Protein AF-A0A1S2PPS6-F1 (afdb_monomer_lite)

pLDDT: mean 74.87, std 18.14, range [37.0, 95.69]

Structure (mmCIF, N/CA/C/O backbone):
data_AF-A0A1S2PPS6-F1
#
_entry.id   AF-A0A1S2PPS6-F1
#
loop_
_atom_site.group_PDB
_atom_site.id
_atom_site.type_symbol
_atom_site.label_atom_id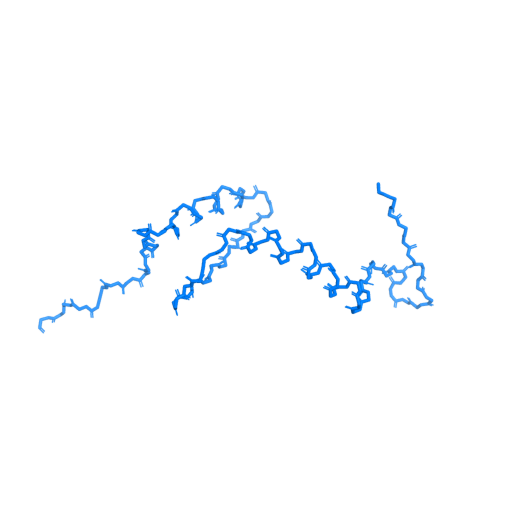
_atom_site.label_alt_id
_atom_site.label_comp_id
_atom_site.label_asym_id
_atom_site.label_entity_id
_atom_site.label_seq_id
_atom_site.pdbx_PDB_ins_code
_atom_site.Cartn_x
_atom_site.Cartn_y
_atom_site.Cartn_z
_atom_site.occupancy
_atom_site.B_iso_or_equiv
_atom_site.auth_seq_id
_atom_site.auth_comp_id
_atom_site.auth_asym_id
_atom_site.auth_atom_id
_atom_site.pdbx_PDB_model_num
ATOM 1 N N . MET A 1 1 ? 21.926 -6.572 -4.944 1.00 45.44 1 MET A N 1
ATOM 2 C CA . MET A 1 1 ? 20.870 -6.991 -5.897 1.00 45.44 1 MET A CA 1
ATOM 3 C C . MET A 1 1 ? 21.340 -6.691 -7.317 1.00 45.44 1 MET A C 1
ATOM 5 O O . MET A 1 1 ? 21.531 -5.526 -7.643 1.00 45.44 1 MET A O 1
ATOM 9 N N . ARG A 1 2 ? 21.602 -7.717 -8.134 1.00 37.00 2 ARG A N 1
ATOM 10 C CA . ARG A 1 2 ? 22.091 -7.579 -9.518 1.00 37.00 2 ARG A CA 1
ATOM 11 C C . ARG A 1 2 ? 20.882 -7.498 -10.461 1.00 37.00 2 ARG A C 1
ATOM 13 O O . ARG A 1 2 ? 20.060 -8.405 -10.453 1.00 37.00 2 ARG A O 1
ATOM 20 N N . ARG A 1 3 ? 20.747 -6.410 -11.228 1.00 47.16 3 ARG A N 1
ATOM 21 C CA . ARG A 1 3 ? 19.693 -6.248 -12.248 1.00 47.16 3 ARG A CA 1
ATOM 22 C C . ARG A 1 3 ? 20.107 -7.042 -13.491 1.00 47.16 3 ARG A C 1
ATOM 24 O O . ARG A 1 3 ? 21.160 -6.753 -14.050 1.00 47.16 3 ARG A O 1
ATOM 31 N N . VAL A 1 4 ? 19.333 -8.048 -13.894 1.00 51.97 4 VAL A N 1
ATOM 32 C CA . VAL A 1 4 ? 19.648 -8.897 -15.060 1.00 51.97 4 VAL A CA 1
ATOM 33 C C . VAL A 1 4 ? 18.550 -8.731 -16.102 1.00 51.97 4 VAL A C 1
ATOM 35 O O . VAL A 1 4 ? 17.558 -9.453 -16.084 1.00 51.97 4 VAL A O 1
ATOM 38 N N . ALA A 1 5 ? 18.709 -7.768 -17.009 1.00 55.72 5 ALA A N 1
ATOM 39 C CA . ALA A 1 5 ? 17.788 -7.610 -18.131 1.00 55.72 5 ALA A CA 1
ATOM 40 C C . ALA A 1 5 ? 17.670 -8.936 -18.903 1.00 55.72 5 ALA A C 1
ATOM 42 O O . ALA A 1 5 ? 18.685 -9.549 -19.233 1.00 55.72 5 ALA A O 1
ATOM 43 N N . HIS A 1 6 ? 16.440 -9.391 -19.154 1.00 56.69 6 HIS A N 1
ATOM 44 C CA . HIS A 1 6 ? 16.196 -10.556 -20.001 1.00 56.69 6 HIS A CA 1
ATOM 45 C C . HIS A 1 6 ? 15.990 -10.069 -21.442 1.00 56.69 6 HIS A C 1
ATOM 47 O O . HIS A 1 6 ? 15.084 -9.260 -21.678 1.00 56.69 6 HIS A O 1
ATOM 53 N N . PRO A 1 7 ? 16.824 -10.509 -22.401 1.00 56.28 7 PRO A N 1
ATOM 54 C CA . PRO A 1 7 ? 16.623 -10.167 -23.799 1.00 56.28 7 PRO A CA 1
ATOM 55 C C . PRO A 1 7 ? 15.303 -10.773 -24.294 1.00 56.28 7 PRO A C 1
ATOM 57 O O . PRO A 1 7 ? 15.060 -11.965 -24.120 1.00 56.28 7 PRO A O 1
ATOM 60 N N . LEU A 1 8 ? 14.449 -9.951 -24.911 1.00 59.72 8 LEU A N 1
ATOM 61 C CA . LEU A 1 8 ? 13.246 -10.413 -25.608 1.00 59.72 8 LEU A CA 1
ATOM 62 C C . LEU A 1 8 ? 13.542 -10.565 -27.112 1.00 59.72 8 LEU A C 1
ATOM 64 O O . LEU A 1 8 ? 14.231 -9.708 -27.670 1.00 59.72 8 LEU A O 1
ATOM 68 N N . PRO A 1 9 ? 13.006 -11.603 -27.786 1.00 64.25 9 PRO A N 1
ATOM 69 C CA . PRO A 1 9 ? 13.255 -11.853 -29.209 1.00 64.25 9 PRO A CA 1
ATOM 70 C C . PRO A 1 9 ? 12.568 -10.854 -30.160 1.00 64.25 9 PRO A C 1
ATOM 72 O O . PRO A 1 9 ? 12.907 -10.812 -31.337 1.00 64.25 9 PRO A O 1
ATOM 75 N N . ALA A 1 10 ? 11.640 -10.023 -29.673 1.00 66.12 10 ALA A N 1
ATOM 76 C CA . ALA A 1 10 ? 10.957 -8.995 -30.459 1.00 66.12 10 ALA A CA 1
ATOM 77 C C . ALA A 1 10 ? 11.067 -7.607 -29.804 1.00 66.12 10 ALA A C 1
ATOM 79 O O . ALA A 1 10 ? 11.315 -7.473 -28.600 1.00 66.12 10 ALA A O 1
ATOM 80 N N . ALA A 1 11 ? 10.891 -6.552 -30.605 1.00 51.41 11 ALA A N 1
ATOM 81 C CA . ALA A 1 11 ? 10.805 -5.180 -30.108 1.00 51.41 11 ALA A CA 1
ATOM 82 C C . ALA A 1 11 ? 9.704 -5.066 -29.022 1.00 51.41 11 ALA A C 1
ATOM 84 O O . ALA A 1 11 ? 8.654 -5.691 -29.170 1.00 51.41 11 ALA A O 1
ATOM 85 N N . PRO A 1 12 ? 9.926 -4.313 -27.924 1.00 56.53 12 PRO A N 1
ATOM 86 C CA . PRO A 1 12 ? 10.907 -3.245 -27.775 1.00 56.53 12 PRO A CA 1
ATOM 87 C C . PRO A 1 12 ? 12.161 -3.670 -26.984 1.00 56.53 12 PRO A C 1
ATOM 89 O O . PRO A 1 12 ? 12.530 -2.970 -26.055 1.00 56.53 12 PRO A O 1
ATOM 92 N N . ARG A 1 13 ? 12.808 -4.806 -27.322 1.00 54.25 13 ARG A N 1
ATOM 93 C CA . ARG A 1 13 ? 14.201 -5.226 -26.971 1.00 54.25 13 ARG A CA 1
ATOM 94 C C . ARG A 1 13 ? 14.652 -5.184 -25.494 1.00 54.25 13 ARG A C 1
ATOM 96 O O . ARG A 1 13 ? 15.740 -5.666 -25.199 1.00 54.25 13 ARG A O 1
ATOM 103 N N . THR A 1 14 ? 13.810 -4.738 -24.570 1.00 54.56 14 THR A N 1
ATOM 104 C CA . THR A 1 14 ? 14.016 -4.745 -23.125 1.00 54.56 14 THR A CA 1
ATOM 105 C C . THR A 1 14 ? 12.678 -5.055 -22.470 1.00 54.56 14 THR A C 1
ATOM 107 O O . THR A 1 14 ? 11.805 -4.195 -22.348 1.00 54.56 14 THR A O 1
ATOM 110 N N . GLY A 1 15 ? 12.498 -6.300 -22.035 1.00 56.56 15 GLY A N 1
ATOM 111 C CA . GLY A 1 15 ? 11.443 -6.607 -21.083 1.00 56.56 15 GLY A CA 1
ATOM 112 C C . GLY A 1 15 ? 11.876 -6.068 -19.731 1.00 56.56 15 GLY A C 1
ATOM 113 O O . GLY A 1 15 ? 12.746 -6.658 -19.092 1.00 56.56 15 GLY A O 1
ATOM 114 N N . TYR A 1 16 ? 11.299 -4.954 -19.274 1.00 53.88 16 TYR A N 1
ATOM 115 C CA . TYR A 1 16 ? 11.302 -4.680 -17.838 1.00 53.88 16 TYR A CA 1
ATOM 116 C C . TYR A 1 16 ? 10.759 -5.933 -17.154 1.00 53.88 16 TYR A C 1
ATOM 118 O O . TYR A 1 16 ? 9.759 -6.470 -17.626 1.00 53.88 16 TYR A O 1
ATOM 126 N N . HIS A 1 17 ? 11.448 -6.421 -16.120 1.00 63.44 17 HIS A N 1
ATOM 127 C CA . HIS A 1 17 ? 11.095 -7.626 -15.372 1.00 63.44 17 HIS A CA 1
ATOM 128 C C . HIS A 1 17 ? 9.598 -7.642 -15.039 1.00 63.44 17 HIS A C 1
ATOM 130 O O . HIS A 1 17 ? 9.165 -7.048 -14.053 1.00 63.44 17 HIS A O 1
ATOM 136 N N . ARG A 1 18 ? 8.789 -8.280 -15.889 1.00 69.31 18 ARG A N 1
ATOM 137 C CA . ARG A 1 18 ? 7.376 -8.479 -15.608 1.00 69.31 18 ARG A CA 1
ATOM 138 C C . ARG A 1 18 ? 7.320 -9.685 -14.703 1.00 69.31 18 ARG A C 1
ATOM 140 O O . ARG A 1 18 ? 7.697 -10.776 -15.116 1.00 69.31 18 ARG A O 1
ATOM 147 N N . LEU A 1 19 ? 6.890 -9.457 -13.468 1.00 79.56 19 LEU A N 1
ATOM 148 C CA . LEU A 1 19 ? 6.563 -10.548 -12.569 1.00 79.56 19 LEU A CA 1
ATOM 149 C C . LEU A 1 19 ? 5.523 -11.421 -13.266 1.00 79.56 19 LEU A C 1
ATOM 151 O O . LEU A 1 19 ? 4.520 -10.916 -13.783 1.00 79.56 19 LEU A O 1
ATOM 155 N N . SER A 1 20 ? 5.763 -12.727 -13.285 1.00 84.88 20 SER A N 1
ATOM 156 C CA . SER A 1 20 ? 4.706 -13.677 -13.607 1.00 84.88 20 SER A CA 1
ATOM 157 C C . SER A 1 20 ? 3.530 -13.476 -12.645 1.00 84.88 20 SER A C 1
ATOM 159 O O . SER A 1 20 ? 3.698 -12.973 -11.533 1.00 84.88 20 SER A O 1
ATOM 161 N N . VAL A 1 21 ? 2.327 -13.911 -13.029 1.00 87.44 21 VAL A N 1
ATOM 162 C CA . VAL A 1 21 ? 1.137 -13.822 -12.158 1.00 87.44 21 VAL A CA 1
ATOM 163 C C . VAL A 1 21 ? 1.400 -14.457 -10.787 1.00 87.44 21 VAL A C 1
ATOM 165 O O . VAL A 1 21 ? 0.972 -13.928 -9.764 1.00 87.44 21 VAL A O 1
ATOM 168 N N . ARG A 1 22 ? 2.159 -15.560 -10.757 1.00 89.62 22 ARG A N 1
ATOM 169 C CA . ARG A 1 22 ? 2.541 -16.247 -9.520 1.00 89.62 22 ARG A CA 1
ATOM 170 C C . ARG A 1 22 ? 3.473 -15.401 -8.656 1.00 89.62 22 ARG A C 1
ATOM 172 O O . ARG A 1 22 ? 3.232 -15.279 -7.462 1.00 89.62 22 ARG A O 1
ATOM 179 N N . GLU A 1 23 ? 4.510 -14.812 -9.245 1.00 87.00 23 GLU A N 1
ATOM 180 C CA . GLU A 1 23 ? 5.445 -13.945 -8.515 1.00 87.00 23 GLU A CA 1
ATOM 181 C C . GLU A 1 23 ? 4.771 -12.660 -8.040 1.00 87.00 23 GLU A C 1
ATOM 183 O O . GLU A 1 23 ? 5.029 -12.211 -6.928 1.00 87.00 23 GLU A 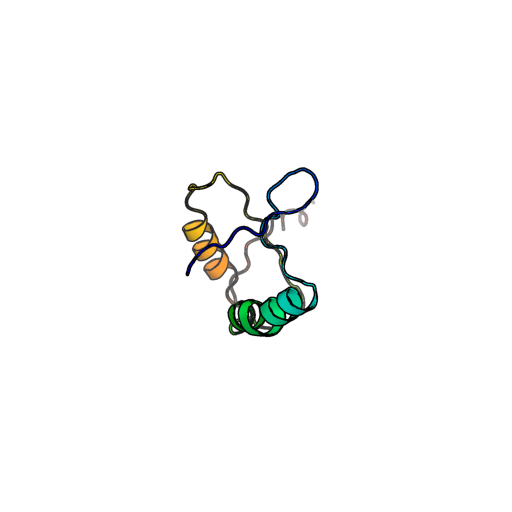O 1
ATOM 188 N N . HIS A 1 24 ? 3.872 -12.092 -8.846 1.00 90.69 24 HIS A N 1
ATOM 189 C CA . HIS A 1 24 ? 3.072 -10.942 -8.448 1.00 90.69 24 HIS A CA 1
ATOM 190 C C . HIS A 1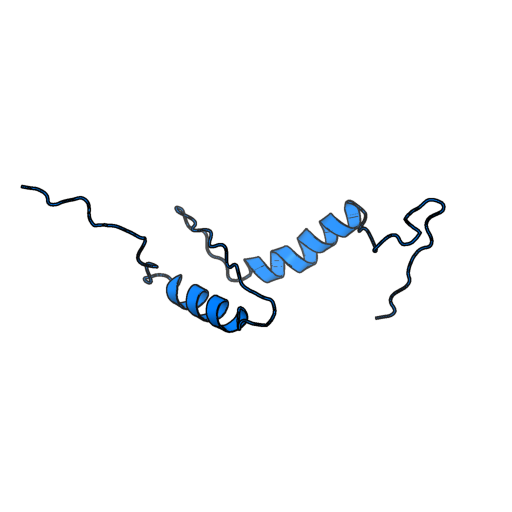 24 ? 2.178 -11.280 -7.252 1.00 90.69 24 HIS A C 1
ATOM 192 O O . HIS A 1 24 ? 2.155 -10.534 -6.277 1.00 90.69 24 HIS A O 1
ATOM 198 N N . ARG A 1 25 ? 1.461 -12.410 -7.312 1.00 93.38 25 ARG A N 1
ATOM 199 C CA . ARG A 1 25 ? 0.593 -12.858 -6.219 1.00 93.38 25 ARG A CA 1
ATOM 200 C C . ARG A 1 25 ? 1.388 -13.095 -4.940 1.00 93.38 25 ARG A C 1
ATOM 202 O O . ARG A 1 25 ? 1.033 -12.544 -3.910 1.00 93.38 25 ARG A O 1
ATOM 209 N N . TRP A 1 26 ? 2.506 -13.811 -5.037 1.00 93.75 26 TRP A N 1
ATOM 210 C CA . TRP A 1 26 ? 3.403 -14.019 -3.904 1.00 93.75 26 TRP A CA 1
ATOM 211 C C . TRP A 1 26 ? 3.920 -12.693 -3.328 1.00 93.75 26 TRP A C 1
ATOM 213 O O . TRP A 1 26 ? 3.849 -12.478 -2.125 1.00 93.75 26 TRP A O 1
ATOM 223 N N . ALA A 1 27 ? 4.378 -11.760 -4.171 1.00 91.62 27 ALA A N 1
ATOM 224 C CA . ALA A 1 27 ? 4.862 -10.461 -3.704 1.00 91.62 27 ALA A CA 1
ATOM 225 C C . ALA A 1 27 ? 3.755 -9.641 -3.022 1.00 91.62 27 ALA A C 1
ATOM 227 O O . ALA A 1 27 ? 4.009 -8.954 -2.030 1.00 91.62 27 ALA A O 1
ATOM 228 N N . PHE A 1 28 ? 2.528 -9.708 -3.537 1.00 92.94 28 PHE A N 1
ATOM 229 C CA . PHE A 1 28 ? 1.385 -9.052 -2.919 1.00 92.94 28 PHE A CA 1
ATOM 230 C C . PHE A 1 28 ? 1.055 -9.665 -1.552 1.00 92.94 28 PHE A C 1
ATOM 232 O O . PHE A 1 28 ? 1.013 -8.927 -0.565 1.00 92.94 28 PHE A O 1
ATOM 239 N N . ASP A 1 29 ? 0.875 -10.986 -1.506 1.00 95.69 29 ASP A N 1
ATOM 240 C CA . ASP A 1 29 ? 0.412 -11.727 -0.329 1.00 95.69 29 ASP A CA 1
ATOM 241 C C . ASP A 1 29 ? 1.459 -11.727 0.799 1.00 95.69 29 ASP A C 1
ATOM 243 O O . ASP A 1 29 ? 1.110 -11.536 1.962 1.00 95.69 29 ASP A O 1
ATOM 247 N N . GLU A 1 30 ? 2.747 -11.859 0.467 1.00 94.06 30 GLU A N 1
ATOM 248 C CA . GLU A 1 30 ? 3.814 -12.032 1.463 1.00 94.06 30 GLU A CA 1
ATOM 249 C C . GLU A 1 30 ? 4.528 -10.728 1.836 1.00 94.06 30 GLU A C 1
ATOM 251 O O . GLU A 1 30 ? 5.019 -10.585 2.957 1.00 94.06 30 GLU A O 1
ATOM 256 N N . LEU A 1 31 ? 4.613 -9.755 0.920 1.00 91.88 31 LEU A N 1
ATOM 257 C CA . LEU A 1 31 ? 5.413 -8.542 1.143 1.00 91.88 31 LEU A CA 1
ATOM 258 C C . LEU A 1 31 ? 4.556 -7.285 1.270 1.00 91.88 31 LEU A C 1
ATOM 260 O O . LEU A 1 31 ? 4.695 -6.534 2.240 1.00 91.88 31 LEU A O 1
ATOM 264 N N . ILE A 1 32 ? 3.683 -7.024 0.295 1.00 91.44 32 ILE A N 1
ATOM 265 C CA . ILE A 1 32 ? 2.960 -5.748 0.212 1.00 91.44 32 ILE A CA 1
ATOM 266 C C . ILE A 1 32 ? 1.832 -5.697 1.243 1.00 91.44 32 ILE A C 1
ATOM 268 O O . ILE A 1 32 ? 1.807 -4.786 2.080 1.00 91.44 32 ILE A O 1
ATOM 272 N N . ALA A 1 33 ? 0.909 -6.660 1.199 1.00 94.00 33 ALA A N 1
ATOM 273 C CA . ALA A 1 33 ? -0.276 -6.654 2.047 1.00 94.00 33 ALA A CA 1
ATOM 274 C C . ALA A 1 33 ? 0.085 -6.714 3.543 1.00 94.00 33 ALA A C 1
ATOM 276 O O . ALA A 1 33 ? -0.381 -5.839 4.279 1.00 94.00 33 ALA A O 1
ATOM 277 N N . PRO A 1 34 ? 0.987 -7.599 4.017 1.00 94.06 34 PRO A N 1
ATOM 278 C CA . PRO A 1 34 ? 1.366 -7.630 5.428 1.00 94.06 34 PRO A CA 1
ATOM 279 C C . PRO A 1 34 ? 1.998 -6.315 5.892 1.00 94.06 34 PRO A C 1
ATOM 281 O O . PRO A 1 34 ? 1.675 -5.813 6.968 1.00 94.06 34 PRO A O 1
ATOM 284 N N . THR A 1 35 ? 2.851 -5.698 5.068 1.00 90.44 35 THR A N 1
ATOM 285 C CA . THR A 1 35 ? 3.529 -4.443 5.427 1.00 90.44 35 THR A CA 1
ATOM 286 C C . THR A 1 35 ? 2.553 -3.272 5.547 1.00 90.44 35 THR A C 1
ATOM 288 O O . THR A 1 35 ? 2.674 -2.456 6.466 1.00 90.44 35 THR A O 1
ATOM 291 N N . LEU A 1 36 ? 1.581 -3.176 4.635 1.00 87.69 36 LEU A N 1
ATOM 292 C CA . LEU A 1 36 ? 0.622 -2.068 4.607 1.00 87.69 36 LEU A CA 1
ATOM 293 C C . LEU A 1 36 ? -0.536 -2.255 5.597 1.00 87.69 36 LEU A C 1
ATOM 295 O O . LEU A 1 36 ? -0.983 -1.272 6.191 1.00 87.69 36 LEU A O 1
ATOM 299 N N . LEU A 1 37 ? -0.991 -3.493 5.810 1.00 88.31 37 LEU A N 1
ATOM 300 C CA . LEU A 1 37 ? -2.167 -3.796 6.629 1.00 88.31 37 LEU A CA 1
ATOM 301 C C . LEU A 1 37 ? -1.848 -4.033 8.113 1.00 88.31 37 LEU A C 1
ATOM 303 O O . LEU A 1 37 ? -2.744 -3.935 8.948 1.00 88.31 37 LEU A O 1
ATOM 307 N N . ARG A 1 38 ? -0.581 -4.252 8.499 1.00 87.56 38 ARG A N 1
ATOM 308 C CA . ARG A 1 38 ? -0.197 -4.529 9.904 1.00 87.56 38 ARG A CA 1
ATOM 309 C C . ARG A 1 38 ? -0.714 -3.509 10.929 1.00 87.56 38 ARG A C 1
ATOM 311 O O . ARG A 1 38 ? -0.861 -3.842 12.100 1.00 87.56 38 ARG A O 1
ATOM 318 N N . LYS A 1 39 ? -0.933 -2.257 10.521 1.00 83.31 39 LYS A N 1
ATOM 319 C CA . LYS A 1 39 ? -1.452 -1.177 11.383 1.00 83.31 39 LYS A CA 1
ATOM 320 C C . LYS A 1 39 ? -2.794 -0.616 10.904 1.00 83.31 39 LYS A C 1
ATOM 322 O O . LYS A 1 39 ? -3.211 0.434 11.391 1.00 83.31 39 LYS A O 1
ATOM 327 N N . SER A 1 40 ? -3.439 -1.260 9.932 1.00 84.31 40 SER A N 1
ATOM 328 C CA . SER A 1 40 ? -4.768 -0.853 9.481 1.00 84.31 40 SER A CA 1
ATOM 329 C C . SER A 1 40 ? -5.832 -1.363 10.444 1.00 84.31 40 SER A C 1
ATOM 331 O O . SER A 1 40 ? -5.731 -2.473 10.957 1.00 84.31 40 SER A O 1
ATOM 333 N N . VAL A 1 41 ? -6.859 -0.550 10.663 1.00 84.50 41 VAL A N 1
ATOM 334 C CA . VAL A 1 41 ? -8.068 -0.935 11.391 1.00 84.50 41 VAL A CA 1
ATOM 335 C C . VAL A 1 41 ? -9.234 -0.928 10.419 1.00 84.50 41 VAL A C 1
ATOM 337 O O . VAL A 1 41 ? -9.281 -0.090 9.516 1.00 84.50 41 VAL A O 1
ATOM 340 N N . PHE A 1 42 ? -10.177 -1.845 10.608 1.00 85.06 42 PHE A N 1
ATOM 341 C CA . PHE A 1 42 ? -11.419 -1.811 9.852 1.00 85.06 42 PHE A CA 1
ATOM 342 C C . PHE A 1 42 ? -12.171 -0.501 10.131 1.00 85.06 42 PHE A C 1
ATOM 344 O O . PHE A 1 42 ? -12.236 -0.031 11.271 1.00 85.06 42 PHE A O 1
ATOM 351 N N . ARG A 1 43 ? -12.736 0.090 9.077 1.00 82.19 43 ARG A N 1
ATOM 352 C CA . ARG A 1 43 ? -13.577 1.286 9.138 1.00 82.19 43 ARG A CA 1
ATOM 353 C C . ARG A 1 43 ? -14.839 1.026 8.312 1.00 82.19 43 ARG A C 1
ATOM 355 O O . ARG A 1 43 ? -14.693 0.649 7.153 1.00 82.19 43 ARG A O 1
ATOM 362 N N . PRO A 1 44 ? -16.043 1.244 8.873 1.00 85.56 44 PRO A N 1
ATOM 363 C CA . PRO A 1 44 ? -17.292 1.063 8.132 1.00 85.56 44 PRO A CA 1
ATOM 364 C C . PRO A 1 44 ? -17.468 2.096 7.009 1.00 85.56 44 PRO A C 1
ATOM 366 O O . PRO A 1 44 ? -18.136 1.806 6.027 1.00 85.56 44 PRO A O 1
ATOM 369 N N . ASP A 1 45 ? -16.834 3.264 7.136 1.00 85.44 45 ASP A N 1
ATOM 370 C CA . ASP A 1 45 ? -16.797 4.320 6.122 1.00 85.44 45 ASP A CA 1
ATOM 371 C C . ASP A 1 45 ? -15.330 4.655 5.780 1.00 85.44 45 ASP A C 1
ATOM 373 O O . ASP A 1 45 ? -14.689 5.460 6.469 1.00 85.44 45 ASP A O 1
ATOM 377 N N . PRO A 1 46 ? -14.711 3.931 4.829 1.00 86.8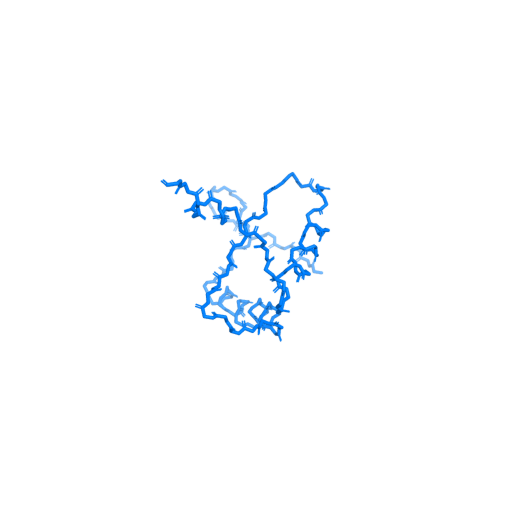1 46 PRO A N 1
ATOM 378 C CA . PRO A 1 46 ? -13.309 4.120 4.482 1.00 86.81 46 PRO A CA 1
ATOM 379 C C . PRO A 1 46 ? -13.109 5.339 3.567 1.00 86.81 46 PRO A C 1
ATOM 381 O O . PRO A 1 46 ? -13.721 5.449 2.510 1.00 86.81 46 PRO A O 1
ATOM 384 N N . LEU A 1 47 ? -12.163 6.213 3.923 1.00 86.00 47 LEU A N 1
ATOM 385 C CA . LEU A 1 47 ? -11.751 7.342 3.085 1.00 86.00 47 LEU A CA 1
ATOM 386 C C . LEU A 1 47 ? -10.508 6.995 2.254 1.00 86.00 47 LEU A C 1
ATOM 388 O O . LEU A 1 47 ? -9.497 6.540 2.794 1.00 86.00 47 LEU A O 1
ATOM 392 N N . VAL A 1 48 ? -10.555 7.290 0.953 1.00 89.50 48 VAL A N 1
ATOM 393 C CA . VAL A 1 48 ? -9.409 7.190 0.037 1.00 89.50 48 VAL A CA 1
ATOM 394 C C . VAL A 1 48 ? -8.951 8.593 -0.353 1.00 89.50 48 VAL A C 1
ATOM 396 O O . VAL A 1 48 ? -9.753 9.411 -0.794 1.00 89.50 48 VAL A O 1
ATOM 399 N N . VAL A 1 49 ? -7.654 8.871 -0.204 1.00 89.62 49 VAL A N 1
ATOM 400 C CA . VAL A 1 49 ? -7.049 10.168 -0.542 1.00 89.62 49 VAL A CA 1
ATOM 401 C C . VAL A 1 49 ? -5.987 9.966 -1.617 1.00 89.62 49 VAL A C 1
ATOM 403 O O . VAL A 1 49 ? -5.021 9.231 -1.407 1.00 89.62 49 VAL A O 1
ATOM 406 N N . TYR A 1 50 ? -6.147 10.653 -2.747 1.00 90.00 50 TYR A N 1
ATOM 407 C CA . TYR A 1 50 ? -5.134 10.728 -3.796 1.00 90.00 50 TYR A CA 1
ATOM 408 C C . TYR A 1 50 ? -4.214 11.915 -3.524 1.00 90.00 50 TYR A C 1
ATOM 410 O O . TYR A 1 50 ? -4.672 13.051 -3.418 1.00 90.00 50 TYR A O 1
ATOM 418 N N . LEU A 1 51 ? -2.916 11.648 -3.402 1.00 89.31 51 LEU A N 1
ATOM 419 C CA . LEU A 1 51 ? -1.891 12.683 -3.350 1.00 89.31 51 LEU A CA 1
ATOM 420 C C . LEU A 1 51 ? -1.262 12.790 -4.736 1.00 89.31 51 LEU A C 1
ATOM 422 O O . LEU A 1 51 ? -0.784 11.787 -5.261 1.00 89.31 51 LEU A O 1
ATOM 426 N N . VAL A 1 52 ? -1.281 13.990 -5.306 1.00 90.12 52 VAL A N 1
ATOM 427 C CA . VAL A 1 52 ? -0.707 14.283 -6.620 1.00 90.12 52 VAL A CA 1
ATOM 428 C C . VAL A 1 52 ? 0.228 15.473 -6.469 1.00 90.12 52 VAL A C 1
ATOM 430 O O . VAL A 1 52 ? -0.165 16.497 -5.912 1.00 90.12 52 VAL A O 1
ATOM 433 N N . GLY A 1 53 ? 1.459 15.329 -6.946 1.00 87.81 53 GLY A N 1
ATOM 434 C CA . GLY A 1 53 ? 2.479 16.367 -6.912 1.00 87.81 53 GLY A CA 1
ATOM 435 C C . GLY A 1 53 ? 3.663 15.998 -7.797 1.00 87.81 53 GLY A C 1
ATOM 436 O O . GLY A 1 53 ? 3.758 14.876 -8.297 1.00 87.81 53 GLY A O 1
ATOM 437 N N . GLU A 1 54 ? 4.561 16.954 -8.013 1.00 91.19 54 GLU A N 1
ATOM 438 C CA . GLU A 1 54 ? 5.821 16.682 -8.699 1.00 91.19 54 GLU A CA 1
ATOM 439 C C . GLU A 1 54 ? 6.732 15.795 -7.841 1.00 91.19 54 GLU A C 1
ATOM 441 O O . GLU A 1 54 ? 6.728 15.852 -6.607 1.00 91.19 54 GLU A O 1
ATOM 446 N N . SER A 1 55 ? 7.565 14.981 -8.494 1.00 88.12 55 SER A N 1
ATOM 447 C CA . SER A 1 55 ? 8.551 14.176 -7.774 1.00 88.12 55 SER A CA 1
ATOM 448 C C . SER A 1 55 ? 9.524 15.087 -7.023 1.00 88.12 55 SER A C 1
ATOM 450 O O . SER A 1 55 ? 10.094 16.008 -7.598 1.00 88.12 55 SER A O 1
ATOM 452 N N . GLY A 1 56 ? 9.713 14.839 -5.727 1.00 87.25 56 GLY A N 1
ATOM 453 C CA . GLY A 1 56 ? 10.539 15.690 -4.865 1.00 87.25 56 GLY A CA 1
ATOM 454 C C . GLY A 1 56 ? 9.774 16.804 -4.142 1.00 87.25 56 GLY A C 1
ATOM 455 O O . GLY A 1 56 ? 10.340 17.409 -3.232 1.00 87.25 56 GLY A O 1
ATOM 456 N N . ALA A 1 57 ? 8.481 17.008 -4.422 1.00 86.56 57 ALA A N 1
ATOM 457 C CA . ALA A 1 57 ? 7.632 18.010 -3.762 1.00 86.56 57 ALA A CA 1
ATOM 458 C C . ALA A 1 57 ? 7.212 17.633 -2.320 1.00 86.56 57 ALA A C 1
ATOM 460 O O . ALA A 1 57 ? 6.099 17.910 -1.885 1.00 86.56 57 ALA A O 1
ATOM 461 N N . GLN A 1 58 ? 8.097 16.978 -1.563 1.00 85.50 58 GLN A N 1
ATOM 462 C CA . GLN A 1 58 ? 7.899 16.634 -0.149 1.00 85.50 58 GLN A CA 1
ATOM 463 C C . GLN A 1 58 ? 6.670 15.751 0.153 1.00 85.50 58 GLN A C 1
ATOM 465 O O . GLN A 1 58 ? 6.143 15.780 1.265 1.00 85.50 58 GLN A O 1
ATOM 470 N N . GLU A 1 59 ? 6.254 14.882 -0.778 1.00 90.56 59 GLU A N 1
ATOM 471 C CA . GLU A 1 59 ? 5.103 13.975 -0.598 1.00 90.56 59 GLU A CA 1
ATOM 472 C C . GLU A 1 59 ? 5.145 13.166 0.710 1.00 90.56 59 GLU A C 1
ATOM 474 O O . GLU A 1 59 ? 4.107 12.823 1.280 1.00 90.56 59 GLU A O 1
ATOM 479 N N . LEU A 1 60 ? 6.346 12.853 1.210 1.00 90.62 60 LEU A N 1
ATOM 480 C CA . LEU A 1 60 ? 6.525 12.161 2.483 1.00 90.62 60 LEU A CA 1
ATOM 481 C C . LEU A 1 60 ? 5.918 12.943 3.657 1.00 90.62 60 LEU A C 1
ATOM 483 O O . LEU A 1 60 ? 5.243 12.341 4.498 1.00 90.62 60 LEU A O 1
ATOM 487 N N . GLU A 1 61 ? 6.124 14.258 3.710 1.00 92.56 61 GLU A N 1
ATOM 488 C CA . GLU A 1 61 ? 5.594 15.104 4.781 1.00 92.56 61 GLU A CA 1
ATOM 489 C C . GLU A 1 61 ? 4.074 15.228 4.682 1.00 92.56 61 GLU A C 1
ATOM 491 O O . GLU A 1 61 ? 3.372 15.032 5.679 1.00 92.56 61 GLU A O 1
ATOM 496 N N . THR A 1 62 ? 3.533 15.390 3.472 1.00 91.69 62 THR A N 1
ATOM 497 C CA . THR A 1 62 ? 2.079 15.382 3.254 1.00 91.69 62 THR A CA 1
ATOM 498 C C . THR A 1 62 ? 1.456 14.052 3.679 1.00 91.69 62 THR A C 1
ATOM 500 O O . THR A 1 62 ? 0.444 14.030 4.384 1.00 91.69 62 THR A O 1
ATOM 503 N N . ARG A 1 63 ? 2.085 12.916 3.349 1.00 90.75 63 ARG A N 1
ATOM 504 C CA . ARG A 1 63 ? 1.623 11.586 3.789 1.00 90.75 63 ARG A CA 1
ATOM 505 C C . ARG A 1 63 ? 1.660 11.442 5.310 1.00 90.75 63 ARG A C 1
ATOM 507 O O . ARG A 1 63 ? 0.758 10.824 5.880 1.00 90.75 63 ARG A O 1
ATOM 514 N N . ARG A 1 64 ? 2.674 11.992 5.987 1.00 91.81 64 ARG A N 1
ATOM 515 C CA . ARG A 1 64 ? 2.761 11.996 7.460 1.00 91.81 64 ARG A CA 1
ATOM 516 C C . ARG A 1 64 ? 1.652 12.841 8.081 1.00 91.81 64 ARG A C 1
ATOM 518 O O . ARG A 1 64 ? 1.018 12.378 9.031 1.00 91.81 64 ARG A O 1
ATOM 525 N N . MET A 1 65 ? 1.390 14.025 7.532 1.00 91.44 65 MET A N 1
ATOM 526 C CA . MET A 1 65 ? 0.295 14.899 7.955 1.00 91.44 65 MET A CA 1
ATOM 527 C C . MET A 1 65 ? -1.063 14.200 7.804 1.00 91.44 65 MET A C 1
ATOM 529 O O . MET A 1 65 ? -1.801 14.094 8.782 1.00 91.44 65 MET A O 1
ATOM 533 N N . LEU A 1 66 ? -1.350 13.632 6.627 1.00 89.81 66 LEU A N 1
ATOM 534 C CA . LEU A 1 66 ? -2.591 12.893 6.364 1.00 89.81 66 LEU A CA 1
ATOM 535 C C . LEU A 1 66 ? -2.781 11.729 7.345 1.00 89.81 66 LEU A C 1
ATOM 537 O O . LEU A 1 66 ? -3.854 11.567 7.922 1.00 89.81 66 LEU A O 1
ATOM 541 N N . ARG A 1 67 ? -1.726 10.948 7.617 1.00 86.94 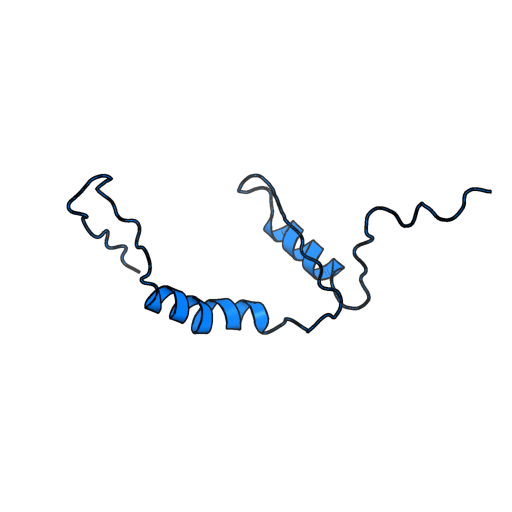67 ARG A N 1
ATOM 542 C CA . ARG A 1 67 ? -1.788 9.857 8.608 1.00 86.94 67 ARG A CA 1
ATOM 543 C C . ARG A 1 67 ? -2.113 10.343 10.020 1.00 86.94 67 ARG A C 1
ATOM 545 O O . ARG A 1 67 ? -2.731 9.597 10.773 1.00 86.94 67 ARG A O 1
ATOM 552 N N . ARG A 1 68 ? -1.674 11.545 10.408 1.00 87.94 68 ARG A N 1
ATOM 553 C CA . ARG A 1 68 ? -2.024 12.141 11.709 1.00 87.94 68 ARG A CA 1
ATOM 554 C C . ARG A 1 68 ? -3.478 12.607 11.722 1.00 87.94 68 ARG A C 1
ATOM 556 O O . ARG A 1 68 ? -4.173 12.313 12.687 1.00 87.94 68 ARG A O 1
ATOM 563 N N . ALA A 1 69 ? -3.928 13.258 10.650 1.00 86.56 69 ALA A N 1
ATOM 564 C CA . ALA A 1 69 ? -5.297 13.751 10.513 1.00 86.56 69 ALA A CA 1
ATOM 565 C C . ALA A 1 69 ? -6.344 12.622 10.503 1.00 86.56 69 ALA A C 1
ATOM 567 O O . ALA A 1 69 ? -7.427 12.803 11.037 1.00 86.56 69 ALA A O 1
ATOM 568 N N . MET A 1 70 ? -6.007 11.447 9.956 1.00 83.06 70 MET A N 1
ATOM 569 C CA . MET A 1 70 ? -6.903 10.279 9.884 1.00 83.06 70 MET A CA 1
ATOM 570 C C . MET A 1 70 ? -6.891 9.380 11.138 1.00 83.06 70 MET A C 1
ATOM 572 O O . MET A 1 70 ? -7.475 8.291 11.129 1.00 83.06 70 MET A O 1
ATOM 576 N N . ARG A 1 71 ? -6.205 9.772 12.222 1.00 81.44 71 ARG A N 1
ATOM 577 C CA . ARG A 1 71 ? -6.252 9.012 13.484 1.00 81.44 71 ARG A CA 1
ATOM 578 C C . ARG A 1 71 ? -7.687 8.983 14.034 1.00 81.44 71 ARG A C 1
ATOM 580 O O . ARG A 1 71 ? -8.436 9.925 13.801 1.00 81.44 71 ARG A O 1
ATOM 587 N N . PRO A 1 72 ? -8.098 7.938 14.773 1.00 70.12 72 PRO A N 1
ATOM 588 C CA . PRO A 1 72 ? -9.404 7.912 15.434 1.00 70.12 72 PRO A CA 1
ATOM 589 C C . PRO A 1 72 ? -9.643 9.189 16.257 1.00 70.12 72 PRO A C 1
ATOM 591 O O . PRO A 1 72 ? -8.797 9.554 17.066 1.00 70.12 72 PRO A O 1
ATOM 594 N N . GLY A 1 73 ? -10.754 9.888 15.996 1.00 63.88 73 GLY A N 1
ATOM 595 C CA . GLY A 1 73 ? -11.073 11.202 16.580 1.00 63.88 73 GLY A CA 1
ATOM 596 C C . GLY A 1 73 ? -10.636 12.414 15.741 1.00 63.88 73 GLY A C 1
ATOM 597 O O . GLY A 1 73 ? -11.172 13.501 15.924 1.00 63.88 73 GLY A O 1
ATOM 598 N N . GLY A 1 74 ? -9.727 12.233 14.780 1.00 56.94 74 GLY A N 1
ATOM 599 C CA . GLY A 1 74 ? -9.430 13.208 13.737 1.00 56.94 74 GLY A CA 1
ATOM 600 C C . GLY A 1 74 ? -10.396 13.019 12.574 1.00 56.94 74 GLY A C 1
ATOM 601 O O . GLY A 1 74 ? -10.330 12.025 11.854 1.00 56.94 74 GLY A O 1
ATOM 602 N N . SER A 1 75 ? -11.332 13.947 12.408 1.00 52.84 75 SER A N 1
ATOM 603 C CA . SER A 1 75 ? -12.042 14.074 11.141 1.00 52.84 75 SER A CA 1
ATOM 604 C C . SER A 1 75 ? -11.157 14.927 10.232 1.00 52.84 75 SER A C 1
ATOM 606 O O . SER A 1 75 ? -10.894 16.080 10.590 1.00 52.84 75 SER A O 1
ATOM 608 N N . PRO A 1 76 ? -10.653 14.425 9.089 1.00 53.72 76 PRO A N 1
ATOM 609 C CA . PRO A 1 76 ? -10.239 15.334 8.036 1.00 53.72 76 PRO A CA 1
ATOM 610 C C . PRO A 1 76 ? -11.517 16.065 7.635 1.00 53.72 76 PRO A C 1
ATOM 612 O O . PRO A 1 76 ? -12.395 15.460 7.028 1.00 53.72 76 PRO A O 1
ATOM 615 N N . ALA A 1 77 ? -11.668 17.314 8.081 1.00 52.59 77 ALA A N 1
ATOM 616 C CA . ALA A 1 77 ? -12.837 18.126 7.790 1.00 52.59 77 ALA A CA 1
ATOM 617 C C . ALA A 1 77 ? -13.094 18.063 6.281 1.00 52.59 77 ALA A C 1
ATOM 619 O O . ALA A 1 77 ? -12.331 18.607 5.482 1.00 52.59 77 ALA A O 1
ATOM 620 N N . GLY A 1 78 ? -14.124 17.307 5.898 1.00 45.06 78 GLY A N 1
ATOM 621 C CA . GLY A 1 78 ? -14.534 17.197 4.513 1.00 45.06 78 GLY A CA 1
ATOM 622 C C . GLY A 1 78 ? -14.933 18.582 4.009 1.00 45.06 78 GLY A C 1
ATOM 623 O O . GLY A 1 78 ? -15.405 19.414 4.795 1.00 45.06 78 GLY A O 1
ATOM 624 N N . PRO A 1 79 ? -14.768 18.874 2.712 1.00 48.66 79 PRO A N 1
ATOM 625 C CA . PRO A 1 79 ? -15.329 20.090 2.164 1.00 48.66 79 PRO A CA 1
ATOM 626 C C . PRO A 1 79 ? -16.858 20.031 2.314 1.00 48.66 79 PRO A C 1
ATOM 628 O O . PRO A 1 79 ? -17.526 19.268 1.625 1.00 48.66 79 PRO A O 1
ATOM 631 N N . ARG A 1 80 ? -17.381 20.905 3.188 1.00 46.47 80 ARG A N 1
ATOM 632 C CA . ARG A 1 80 ? -18.781 21.362 3.300 1.00 46.47 80 ARG A CA 1
ATOM 633 C C . ARG A 1 80 ? -19.754 20.494 4.113 1.00 46.47 80 ARG A C 1
ATOM 635 O O . ARG A 1 80 ? -20.652 19.863 3.575 1.00 46.47 80 ARG A O 1
ATOM 642 N N . SER A 1 81 ? -19.740 20.713 5.428 1.00 43.69 81 SER A N 1
ATOM 643 C CA . SER A 1 81 ? -20.985 20.931 6.187 1.00 43.69 81 SER A CA 1
ATOM 644 C C . SER A 1 81 ? -21.326 22.430 6.163 1.00 43.69 81 SER A C 1
ATOM 646 O O . SER A 1 81 ? -21.232 23.118 7.173 1.00 43.69 81 SER A O 1
ATOM 648 N N . ALA A 1 82 ? -21.646 22.959 4.981 1.00 46.16 82 ALA A N 1
ATOM 649 C CA . ALA A 1 82 ? -22.055 24.357 4.781 1.00 46.16 82 ALA A CA 1
ATOM 650 C C . ALA A 1 82 ? -23.340 24.440 3.937 1.00 46.16 82 ALA A C 1
ATOM 652 O O . ALA A 1 82 ? -23.469 25.288 3.062 1.00 46.16 82 ALA A O 1
ATOM 653 N N . ALA A 1 83 ? -24.269 23.506 4.159 1.00 46.28 83 ALA A N 1
ATOM 654 C CA . ALA A 1 83 ? -25.554 23.451 3.460 1.00 46.28 83 ALA A CA 1
ATOM 655 C C . ALA A 1 83 ? -26.704 23.019 4.387 1.00 46.28 83 ALA A C 1
ATOM 657 O O . ALA A 1 83 ? -27.586 22.266 3.990 1.00 46.28 83 ALA A O 1
ATOM 658 N N . ARG A 1 84 ? -26.693 23.473 5.642 1.00 46.41 84 ARG A N 1
ATOM 659 C CA . ARG A 1 84 ? -27.871 23.450 6.520 1.00 46.41 84 ARG A CA 1
ATOM 660 C C . ARG A 1 84 ? -27.835 24.691 7.388 1.00 46.41 84 ARG A C 1
ATOM 662 O O . ARG A 1 84 ? -27.313 24.636 8.484 1.00 46.41 84 ARG A O 1
ATOM 669 N N . HIS A 1 85 ? -28.262 25.800 6.801 1.00 48.88 85 HIS A N 1
ATOM 670 C CA . HIS A 1 85 ? -28.950 26.937 7.416 1.00 48.88 85 HIS A CA 1
ATOM 671 C C . HIS A 1 85 ? -29.083 27.994 6.314 1.00 48.88 85 HIS A C 1
ATOM 673 O O . HIS A 1 85 ? -2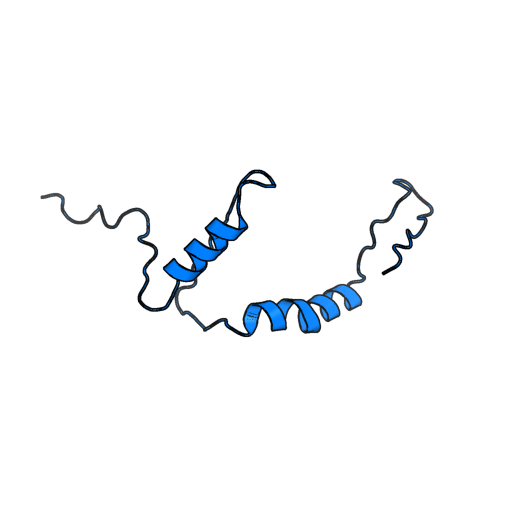8.240 28.871 6.158 1.00 48.88 85 HIS A O 1
ATOM 679 N N . ALA A 1 86 ? -30.118 27.834 5.495 1.00 38.62 86 ALA A N 1
ATOM 680 C CA . ALA A 1 86 ? -30.753 28.944 4.800 1.00 38.62 86 ALA A CA 1
ATOM 681 C C . ALA A 1 86 ? -32.161 29.083 5.420 1.00 38.62 86 ALA A C 1
ATOM 683 O O . ALA A 1 86 ? -32.705 28.049 5.823 1.00 38.62 86 ALA A O 1
ATOM 684 N N . PRO A 1 87 ? -32.655 30.321 5.599 1.00 53.47 87 PRO A N 1
ATOM 685 C CA . PRO A 1 87 ? -33.816 30.650 6.430 1.00 53.47 87 PRO A CA 1
ATOM 686 C C . PRO A 1 87 ? -35.134 30.060 5.925 1.00 53.47 87 PRO A C 1
ATOM 688 O O . PRO A 1 87 ? -35.272 29.880 4.693 1.00 53.47 87 PRO A O 1
#

Foldseek 3Di:
DDDDFDADPDPPGTDPPDDDPVRVVCCCVPPVCCVVCVPDDDDPDDDDDDDDDDVPPPVVVVVVVVVVCPPVVRDPPDPDPPPPDDD

Radius of gyration: 21.08 Å; chains: 1; bounding box: 56×47×47 Å

Secondary structure (DSSP, 8-state):
----PBPPSSTTS-B-----HHHHHHIIIIIIHHHHHTT----SS---------TTS-HHHHHHHHHHHTSTT-----S----S---

Sequence (87 aa):
MRRVAHPLPAAPRTGYHRLSVREHRWAFDELIAPTLLRKSVFRPDPLVVYLVGESGAQELETRRMLRRAMRPGGSPAGPRSAARHAP